Protein AF-A0A0K8RMW6-F1 (afdb_monomer)

Foldseek 3Di:
DPLDDPDPVSSVVVVVPDDVVVVVVCQQVQDVADALPDDSDDDDCPCPPRVDDPVVCLLVVVDDQDDDDFDDDDQQQLVSCCVDQPQDHPVDPSQDDPVSLLVLCCRNPVVDDPVRSVVLCPVQQDPPPDVDSCSSVSSSSCSRCCVPPVVVRVVSVVSSVD

Sequence (162 aa):
MGCFRENETEIIKCLQNKDPQEILLNEVFIVPYGTLLQVPFGPLVDGDFLTDMPDTLLQLGQFKKTQILVGVNKDEGTAFLVYGSSGFSKDNDSVITRREFLEGLKLFFQGVSELGRESILFHYTDLLDDPRAEKYREALDDVVGDYNFICPALEFTKKFAD

Organism: Ixodes ricinus (NCBI:txid34613)

Nearest PDB structures (foldseek):
  6ez2-assembly2_B  TM=9.858E-01  e=7.437E-17  Homo sapiens
  5dyy-assembly1_B  TM=9.878E-01  e=1.077E-16  Homo sapiens
  4tpk-assembly2_B  TM=9.870E-01  e=1.330E-16  Homo sapiens
  4axb-assembly1_A  TM=9.845E-01  e=1.826E-16  Homo sapiens
  6i2t-assembly1_D  TM=9.792E-01  e=2.256E-16  Homo sapiens

Radius of gyration: 20.36 Å; Cα contacts (8 Å, |Δi|>4): 132; chains: 1; bounding box: 45×38×59 Å

Secondary structure (DSSP, 8-state):
-----SSHHHHHHHHHTS-HHHHHHHHTTSSSS--TT--SS-----SSS--S-HHHHHHTT-S----------S-SSHHHHTTT-TT--TTS-----HHHHHHHHHHH-TTS-HHHHHHHHHHHS-TTT---TTHHHHHHHHHHHIIIIIHHHHHHHHHHH-

Solvent-accessible surface area (backbone atoms only — not comparable to full-atom values): 10064 Å² total; per-residue (Å²): 136,89,41,87,60,96,47,68,71,55,25,51,56,44,55,73,71,48,58,69,66,61,53,63,74,48,48,77,68,77,48,98,73,76,33,98,82,64,67,87,84,66,92,68,73,72,63,70,92,32,72,53,58,66,69,57,34,47,73,71,62,66,62,89,89,72,93,83,87,85,87,77,72,93,71,64,16,52,78,58,38,57,79,73,32,62,57,44,44,96,88,56,89,30,63,31,50,76,66,34,42,54,51,33,48,45,51,71,40,67,92,54,52,70,68,54,53,50,51,50,49,58,74,58,45,71,88,76,71,69,85,59,66,47,51,46,38,54,32,51,24,50,55,47,16,35,70,74,44,49,51,53,54,52,52,51,50,52,57,71,72,105

InterPro domains:
  IPR002018 Carboxylesterase, type B [PF00135] (2-160)
  IPR029058 Alpha/Beta hydrolase fold [G3DSA:3.40.50.1820] (1-162)
  IPR029058 Alpha/Beta hydrolase fold [SSF53474] (1-161)
  IPR050654 Acetylcholinesterase-related enzymes [PTHR43918] (1-161)

pLDDT: mean 93.18, std 7.79, range [59.72, 98.62]

Structure (mmCIF, N/CA/C/O backbone):
data_AF-A0A0K8RMW6-F1
#
_entry.id   AF-A0A0K8RMW6-F1
#
loop_
_atom_site.group_PDB
_atom_site.id
_atom_site.type_symbol
_atom_site.label_atom_id
_atom_site.label_alt_id
_atom_site.label_comp_id
_atom_site.label_asym_id
_atom_site.label_entity_id
_atom_site.label_seq_id
_atom_site.pdbx_PDB_ins_code
_atom_site.Cartn_x
_atom_site.Cartn_y
_atom_site.Cartn_z
_atom_site.occupancy
_atom_site.B_iso_or_equiv
_atom_site.auth_seq_id
_atom_site.auth_comp_id
_atom_site.auth_asym_id
_atom_site.auth_atom_id
_atom_site.pdbx_PDB_model_num
ATOM 1 N N . MET A 1 1 ? 9.579 13.021 22.191 1.00 87.50 1 MET A N 1
ATOM 2 C CA . MET A 1 1 ? 8.335 13.331 22.940 1.00 87.50 1 MET A CA 1
ATOM 3 C C . MET A 1 1 ? 8.437 13.254 24.472 1.00 87.50 1 MET A C 1
ATOM 5 O O . MET A 1 1 ? 7.733 13.999 25.139 1.00 87.50 1 MET A O 1
ATOM 9 N N . GLY A 1 2 ? 9.286 12.409 25.084 1.00 93.12 2 GLY A N 1
ATOM 10 C CA . GLY A 1 2 ? 9.515 12.449 26.549 1.00 93.12 2 GLY A CA 1
ATOM 11 C C . GLY A 1 2 ? 8.364 11.916 27.426 1.00 93.12 2 GLY A C 1
ATOM 12 O O . GLY A 1 2 ? 8.306 12.199 28.624 1.00 93.12 2 GLY A O 1
ATOM 13 N N . CYS A 1 3 ? 7.452 11.138 26.841 1.00 96.00 3 CYS A N 1
ATOM 14 C CA . CYS A 1 3 ? 6.266 10.603 27.518 1.00 96.00 3 CYS A CA 1
ATOM 15 C C . CYS A 1 3 ? 6.413 9.171 28.046 1.00 96.00 3 CYS A C 1
ATOM 17 O O . CYS A 1 3 ? 5.417 8.556 28.400 1.00 96.00 3 CYS A O 1
ATOM 19 N N . PHE A 1 4 ? 7.634 8.641 28.146 1.00 95.44 4 PHE A N 1
ATOM 20 C CA . PHE A 1 4 ? 7.855 7.333 28.764 1.00 95.44 4 PHE A CA 1
ATOM 21 C C . PHE A 1 4 ? 7.469 7.365 30.254 1.00 95.44 4 PHE A C 1
ATOM 23 O O . PHE A 1 4 ? 7.955 8.227 30.993 1.00 95.44 4 PHE A O 1
ATOM 30 N N . ARG A 1 5 ? 6.573 6.468 30.675 1.00 95.12 5 ARG A N 1
ATOM 31 C CA . ARG A 1 5 ? 6.067 6.290 32.049 1.00 95.12 5 ARG A CA 1
ATOM 32 C C . ARG A 1 5 ? 5.857 4.794 32.299 1.00 95.12 5 ARG A C 1
ATOM 34 O O . ARG A 1 5 ? 5.726 4.041 31.342 1.00 95.12 5 ARG A O 1
ATOM 41 N N . GLU A 1 6 ? 5.799 4.374 33.561 1.00 94.75 6 GLU A N 1
ATOM 42 C CA . GLU A 1 6 ? 5.515 2.970 33.911 1.00 94.75 6 GLU A CA 1
ATOM 43 C C . GLU A 1 6 ? 4.041 2.597 33.682 1.00 94.75 6 GLU A C 1
ATOM 45 O O . GLU A 1 6 ? 3.735 1.455 33.354 1.00 94.75 6 GLU A O 1
ATOM 50 N N . ASN A 1 7 ? 3.123 3.559 33.829 1.00 96.50 7 ASN A N 1
ATOM 51 C CA . ASN A 1 7 ? 1.687 3.366 33.638 1.00 96.50 7 ASN A CA 1
ATOM 52 C C . ASN A 1 7 ? 1.239 3.906 32.272 1.00 96.50 7 ASN A C 1
ATOM 54 O O . ASN A 1 7 ? 1.394 5.095 31.989 1.00 96.50 7 ASN A O 1
ATOM 58 N N . GLU A 1 8 ? 0.600 3.064 31.459 1.00 96.81 8 GLU A N 1
ATOM 59 C CA . GLU A 1 8 ? 0.079 3.430 30.134 1.00 96.81 8 GLU A CA 1
ATOM 60 C C . GLU A 1 8 ? -0.871 4.634 30.175 1.00 96.81 8 GLU A C 1
ATOM 62 O O . GLU A 1 8 ? -0.789 5.527 29.335 1.00 96.81 8 GLU A O 1
ATOM 67 N N . THR A 1 9 ? -1.712 4.738 31.206 1.00 97.44 9 THR A N 1
ATOM 68 C CA . THR A 1 9 ? -2.624 5.881 31.371 1.00 97.44 9 THR A CA 1
ATOM 69 C C . THR A 1 9 ? -1.853 7.193 31.543 1.00 97.44 9 THR A C 1
ATOM 71 O O . THR A 1 9 ? -2.302 8.250 31.099 1.00 97.44 9 THR A O 1
ATOM 74 N N . GLU A 1 10 ? -0.678 7.156 32.175 1.00 97.50 10 GLU A N 1
ATOM 75 C CA . GLU A 1 10 ? 0.190 8.328 32.315 1.00 97.50 10 GLU A CA 1
ATOM 76 C C . GLU A 1 10 ? 0.932 8.656 31.018 1.00 97.50 10 GLU A C 1
ATOM 78 O O . GLU A 1 10 ? 1.127 9.838 30.722 1.00 97.50 10 GLU A O 1
ATOM 83 N N . ILE A 1 11 ? 1.294 7.640 30.222 1.00 97.75 11 ILE A N 1
ATOM 84 C CA . ILE A 1 11 ? 1.826 7.834 28.864 1.00 97.75 11 ILE A CA 1
ATOM 85 C C . ILE A 1 11 ? 0.794 8.596 28.025 1.00 97.75 11 ILE A C 1
ATOM 87 O O . ILE A 1 11 ? 1.118 9.644 27.463 1.00 97.75 11 ILE A O 1
ATOM 91 N N . ILE A 1 12 ? -0.461 8.131 28.002 1.00 97.50 12 ILE A N 1
ATOM 92 C CA . ILE A 1 12 ? -1.547 8.767 27.242 1.00 97.50 12 ILE A CA 1
ATOM 93 C C . ILE A 1 12 ? -1.807 10.193 27.730 1.00 97.50 12 ILE A C 1
ATOM 95 O O . ILE A 1 12 ? -1.834 11.116 26.919 1.00 97.50 12 ILE A O 1
ATOM 99 N N . LYS A 1 13 ? -1.921 10.411 29.046 1.00 97.69 13 LYS A N 1
ATOM 100 C CA . LYS A 1 13 ? -2.081 11.764 29.609 1.00 97.69 13 LYS A CA 1
ATOM 101 C C . LYS A 1 13 ? -0.929 12.689 29.226 1.00 97.69 13 LYS A C 1
ATOM 103 O O . LYS A 1 13 ? -1.145 13.874 28.992 1.00 97.69 13 LYS A O 1
ATOM 108 N N . CYS A 1 14 ? 0.300 12.181 29.166 1.00 97.69 14 CYS A N 1
ATOM 109 C CA . CYS A 1 14 ? 1.436 12.968 28.702 1.00 97.69 14 CYS A CA 1
ATOM 110 C C . CYS A 1 14 ? 1.294 13.345 27.222 1.00 97.69 14 CYS A C 1
ATOM 112 O O . CYS A 1 14 ? 1.462 14.516 26.887 1.00 97.69 14 CYS A O 1
ATOM 114 N N . LEU A 1 15 ? 0.946 12.385 26.357 1.00 97.19 15 LEU A N 1
ATOM 115 C CA . LEU A 1 15 ? 0.750 12.615 24.921 1.00 97.19 15 LEU A CA 1
ATOM 116 C C . LEU A 1 15 ? -0.398 13.598 24.643 1.00 97.19 15 LEU A C 1
ATOM 118 O O . LEU A 1 15 ? -0.252 14.468 23.794 1.00 97.19 15 LEU A O 1
ATOM 122 N N . GLN A 1 16 ? -1.489 13.536 25.411 1.00 97.69 16 GLN A N 1
ATOM 123 C CA . GLN A 1 16 ? -2.621 14.470 25.314 1.00 97.69 16 GLN A CA 1
ATOM 124 C C . GLN A 1 16 ? -2.252 15.929 25.620 1.00 97.69 16 GLN A C 1
ATOM 126 O O . GLN A 1 16 ? -2.964 16.836 25.201 1.00 97.69 16 GLN A O 1
ATOM 131 N N . ASN A 1 17 ? -1.155 16.164 26.344 1.00 97.12 17 ASN A N 1
ATOM 132 C CA . ASN A 1 17 ? -0.653 17.506 26.647 1.00 97.12 17 ASN A CA 1
ATOM 133 C C . ASN A 1 17 ? 0.391 18.002 25.632 1.00 97.12 17 ASN A C 1
ATOM 135 O O . ASN A 1 17 ? 0.949 19.086 25.817 1.00 97.12 17 ASN A O 1
ATOM 139 N N . LYS A 1 18 ? 0.714 17.214 24.599 1.00 97.50 18 LYS A N 1
ATOM 140 C CA . LYS A 1 18 ? 1.659 17.622 23.558 1.00 97.50 18 LYS A CA 1
ATOM 141 C C . LYS A 1 18 ? 0.994 18.492 22.510 1.00 97.50 18 LYS A C 1
ATOM 143 O O . LYS A 1 18 ? -0.193 18.357 22.227 1.00 97.50 18 LYS A O 1
ATOM 148 N N . ASP A 1 19 ? 1.797 19.367 21.914 1.00 97.56 19 ASP A N 1
ATOM 149 C CA . ASP A 1 19 ? 1.377 20.065 20.709 1.00 97.56 19 ASP A CA 1
ATOM 150 C C . ASP A 1 19 ? 1.127 19.025 19.600 1.00 97.56 19 ASP A C 1
ATOM 152 O O . ASP A 1 19 ? 1.971 18.141 19.406 1.00 97.56 19 ASP A O 1
ATOM 156 N N . PRO A 1 20 ? 0.001 19.094 18.869 1.00 96.81 20 PRO A N 1
ATOM 157 C CA . PRO A 1 20 ? -0.283 18.152 17.791 1.00 96.81 20 PRO A CA 1
ATOM 158 C C . PRO A 1 20 ? 0.842 18.052 16.750 1.00 96.81 20 PRO A C 1
ATOM 160 O O . PRO A 1 20 ? 1.105 16.962 16.247 1.00 96.81 20 PRO A O 1
ATOM 163 N N . GLN A 1 21 ? 1.559 19.147 16.465 1.00 96.94 21 GLN A N 1
ATOM 164 C CA . GLN A 1 21 ? 2.709 19.125 15.556 1.00 96.94 21 GLN A CA 1
ATOM 165 C C . GLN A 1 21 ? 3.868 18.305 16.114 1.00 96.94 21 GLN A C 1
ATOM 167 O O . GLN A 1 21 ? 4.569 17.648 15.350 1.00 96.94 21 GLN A O 1
ATOM 172 N N . GLU A 1 22 ? 4.069 18.287 17.436 1.00 95.88 22 GLU A N 1
ATOM 173 C CA . GLU A 1 22 ? 5.091 17.430 18.043 1.00 95.88 22 GLU A CA 1
ATOM 174 C C . GLU A 1 22 ? 4.782 15.953 17.768 1.00 95.88 22 GLU A C 1
ATOM 176 O O . GLU A 1 22 ? 5.694 15.193 17.447 1.00 95.88 22 GLU A O 1
ATOM 181 N N . ILE A 1 23 ? 3.510 15.552 17.836 1.00 95.00 23 ILE A N 1
ATOM 182 C CA . ILE A 1 23 ? 3.091 14.173 17.554 1.00 95.00 23 ILE A CA 1
ATOM 183 C C . ILE A 1 23 ? 3.332 13.835 16.079 1.00 95.00 23 ILE A C 1
ATOM 185 O O . ILE A 1 23 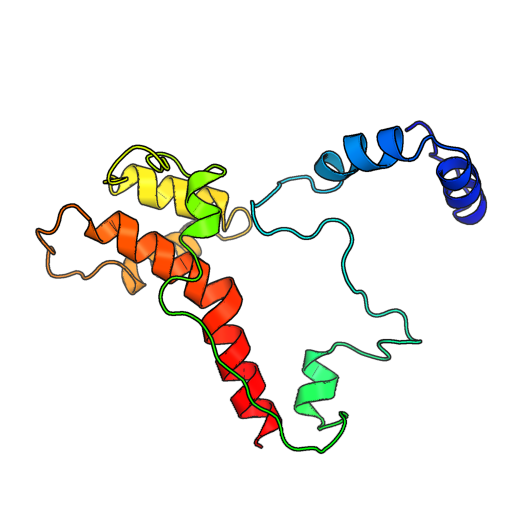? 4.024 12.858 15.791 1.00 95.00 23 ILE A O 1
ATOM 189 N N . LEU A 1 24 ? 2.848 14.676 15.158 1.00 93.94 24 LEU A N 1
ATOM 190 C CA . LEU A 1 24 ? 2.990 14.463 13.710 1.00 93.94 24 LEU A CA 1
ATOM 191 C C . LEU A 1 24 ? 4.458 14.363 13.276 1.00 93.94 24 LEU A C 1
ATOM 193 O O . LEU A 1 24 ? 4.831 13.473 12.517 1.00 93.94 24 LEU A O 1
ATOM 197 N N . LEU A 1 25 ? 5.324 15.232 13.803 1.00 93.56 25 LEU A N 1
ATOM 198 C CA . LEU A 1 25 ? 6.755 15.207 13.487 1.00 93.56 25 LEU A CA 1
ATOM 199 C C . LEU A 1 25 ? 7.464 13.948 14.003 1.00 93.56 25 LEU A C 1
ATOM 201 O O . LEU A 1 25 ? 8.528 13.607 13.492 1.00 93.56 25 LEU A O 1
ATOM 205 N N . ASN A 1 26 ? 6.914 13.274 15.019 1.00 92.44 26 ASN A N 1
ATOM 206 C CA . ASN A 1 26 ? 7.502 12.058 15.582 1.00 92.44 26 ASN A CA 1
ATOM 207 C C . ASN A 1 26 ? 6.908 10.761 15.000 1.00 92.44 26 ASN A C 1
ATOM 209 O O . ASN A 1 26 ? 7.494 9.700 15.210 1.00 92.44 26 ASN A O 1
ATOM 213 N N . GLU A 1 27 ? 5.794 10.827 14.265 1.00 90.44 27 GLU A N 1
ATOM 214 C CA . GLU A 1 27 ? 5.096 9.660 13.706 1.00 90.44 27 GLU A CA 1
ATOM 215 C C . GLU A 1 27 ? 5.991 8.823 12.780 1.00 90.44 27 GLU A C 1
ATOM 217 O O . GLU A 1 27 ? 6.037 7.601 12.899 1.00 90.44 27 GLU A O 1
ATOM 222 N N . VAL A 1 28 ? 6.784 9.469 11.923 1.00 84.88 28 VAL A N 1
ATOM 223 C CA . VAL A 1 28 ? 7.672 8.790 10.960 1.00 84.88 28 VAL A CA 1
ATOM 224 C C . VAL A 1 28 ? 8.753 7.917 11.620 1.00 84.88 28 VAL A C 1
ATOM 226 O O . VAL A 1 28 ? 9.304 7.027 10.980 1.00 84.88 28 VAL A O 1
ATOM 229 N N . PHE A 1 29 ? 9.058 8.141 12.902 1.00 86.75 29 PHE A N 1
ATOM 230 C CA . PHE A 1 29 ? 10.131 7.437 13.613 1.00 86.75 29 PHE A CA 1
ATOM 231 C C . PHE A 1 29 ? 9.655 6.234 14.433 1.00 86.75 29 PHE A C 1
ATOM 233 O O . PHE A 1 29 ? 10.486 5.547 15.028 1.00 86.75 29 PHE A O 1
ATOM 240 N N . ILE A 1 30 ? 8.346 5.974 14.513 1.00 85.25 30 ILE A N 1
ATOM 241 C CA . ILE A 1 30 ? 7.828 4.873 15.345 1.00 85.25 30 ILE A CA 1
ATOM 242 C C . ILE A 1 30 ? 8.059 3.500 14.707 1.00 85.25 30 ILE A C 1
ATOM 244 O O . ILE A 1 30 ? 8.050 2.481 15.396 1.00 85.25 30 ILE A O 1
ATOM 248 N N . VAL A 1 31 ? 8.281 3.475 13.395 1.00 78.31 31 VAL A N 1
ATOM 249 C CA . VAL A 1 31 ? 8.557 2.268 12.627 1.00 78.31 31 VAL A CA 1
ATOM 250 C C . VAL A 1 31 ? 10.052 2.215 12.308 1.00 78.31 31 VAL A C 1
ATOM 252 O O . VAL A 1 31 ? 10.592 3.166 11.745 1.00 78.31 31 VAL A O 1
ATOM 255 N N . PRO A 1 32 ? 10.759 1.131 12.684 1.00 65.38 32 PRO A N 1
ATOM 256 C CA . PRO A 1 32 ? 12.221 1.074 12.596 1.00 65.38 32 PRO A CA 1
ATOM 257 C C . PRO A 1 32 ? 12.728 1.116 11.153 1.00 65.38 32 PRO A C 1
ATOM 259 O O . PRO A 1 32 ? 13.866 1.511 10.908 1.00 65.38 32 PRO A O 1
ATOM 262 N N . TYR A 1 33 ? 11.878 0.720 10.206 1.00 64.69 33 TYR A N 1
ATOM 263 C CA . TYR A 1 33 ? 12.195 0.683 8.795 1.00 64.69 33 TYR A CA 1
ATOM 264 C C . TYR A 1 33 ? 10.956 1.100 7.996 1.00 64.69 33 TYR A C 1
ATOM 266 O O . TYR A 1 33 ? 10.033 0.310 7.823 1.00 64.69 33 TYR A O 1
ATOM 274 N N . GLY A 1 34 ? 10.896 2.372 7.595 1.00 61.66 34 GLY A N 1
ATOM 275 C CA . GLY A 1 34 ? 9.758 2.915 6.858 1.00 61.66 34 GLY A CA 1
ATOM 276 C C . GLY A 1 34 ? 9.747 2.405 5.420 1.00 61.66 34 GLY A C 1
ATOM 277 O O . GLY A 1 34 ? 10.683 2.667 4.658 1.00 61.66 34 GLY A O 1
ATOM 278 N N . THR A 1 35 ? 8.694 1.691 5.030 1.00 65.81 35 THR A N 1
ATOM 279 C CA . THR A 1 35 ? 8.334 1.563 3.611 1.00 65.81 35 THR A CA 1
ATOM 280 C C . THR A 1 35 ? 7.414 2.726 3.235 1.00 65.81 35 THR A C 1
ATOM 282 O O . THR A 1 35 ? 6.717 3.276 4.087 1.00 65.81 35 THR A O 1
ATOM 285 N N . LEU A 1 36 ? 7.391 3.121 1.958 1.00 74.69 36 LEU A N 1
ATOM 286 C CA . LEU A 1 36 ? 6.582 4.261 1.486 1.00 74.69 36 LEU A CA 1
ATOM 287 C C . LEU A 1 36 ? 5.062 4.060 1.652 1.00 74.69 36 LEU A C 1
ATOM 289 O O . LEU A 1 36 ? 4.307 5.021 1.559 1.00 74.69 36 LEU A O 1
ATOM 293 N N . LEU A 1 37 ? 4.628 2.820 1.887 1.00 85.44 37 LEU A N 1
ATOM 294 C CA . LEU A 1 37 ? 3.228 2.410 2.021 1.00 85.44 37 LEU A CA 1
ATOM 295 C C . LEU A 1 37 ? 2.876 1.941 3.439 1.00 85.44 37 LEU A C 1
ATOM 297 O O . LEU A 1 37 ? 1.795 1.403 3.672 1.00 85.44 37 LEU A O 1
ATOM 301 N N . GLN A 1 38 ? 3.785 2.115 4.397 1.00 83.69 38 GLN A N 1
ATOM 302 C CA . GLN A 1 38 ? 3.519 1.737 5.773 1.00 83.69 38 GLN A CA 1
ATOM 303 C C . GLN A 1 38 ? 2.536 2.708 6.428 1.00 83.69 38 GLN A C 1
ATOM 305 O O . GLN A 1 38 ? 2.647 3.921 6.272 1.00 83.69 38 GLN A O 1
ATOM 310 N N . VAL A 1 39 ? 1.610 2.162 7.217 1.00 88.25 39 VAL A N 1
ATOM 311 C CA . VAL A 1 39 ? 0.652 2.928 8.018 1.00 88.25 39 VAL A CA 1
ATOM 312 C C . VAL A 1 39 ? 1.102 2.869 9.485 1.00 88.25 39 VAL A C 1
ATOM 314 O O . VAL A 1 39 ? 0.944 1.817 10.106 1.00 88.25 39 VAL A O 1
ATOM 317 N N . PRO A 1 40 ? 1.702 3.941 10.045 1.00 87.56 40 PRO A N 1
ATOM 318 C CA . PRO A 1 40 ? 2.277 3.918 11.394 1.00 87.56 40 PRO A CA 1
ATOM 319 C C . PRO A 1 40 ? 1.217 3.697 12.483 1.00 87.56 40 PRO A C 1
ATOM 321 O O . PRO A 1 40 ? 1.417 2.898 13.397 1.00 87.56 40 PRO A O 1
ATOM 324 N N . PHE A 1 41 ? 0.066 4.361 12.349 1.00 91.69 41 PHE A N 1
ATOM 325 C CA . PHE A 1 41 ? -1.103 4.183 13.208 1.00 91.69 41 PHE A CA 1
ATOM 326 C C . PHE A 1 41 ? -2.305 3.759 12.357 1.00 91.69 41 PHE A C 1
ATOM 328 O O . PHE A 1 41 ? -2.968 4.590 11.738 1.00 91.69 41 PHE A O 1
ATOM 335 N N . GLY A 1 42 ? -2.560 2.452 12.293 1.00 92.12 42 GLY A N 1
ATOM 336 C CA . GLY A 1 42 ? -3.651 1.861 11.514 1.00 92.12 42 GLY A CA 1
ATOM 337 C C . GLY A 1 42 ? -4.692 1.135 12.372 1.00 92.12 42 GLY A C 1
ATOM 338 O O . GLY A 1 42 ? -4.609 1.152 13.602 1.00 92.12 42 GLY A O 1
ATOM 339 N N . PRO A 1 43 ? -5.674 0.477 11.731 1.00 96.00 43 PRO A N 1
ATOM 340 C CA . PRO A 1 43 ? -6.604 -0.415 12.415 1.00 96.00 43 PRO A CA 1
ATOM 341 C C . PRO A 1 43 ? -5.874 -1.535 13.171 1.00 96.00 43 PRO A C 1
ATOM 343 O O . PRO A 1 43 ? -4.875 -2.068 12.689 1.00 96.00 43 PRO A O 1
ATOM 346 N N . LEU A 1 44 ? -6.410 -1.925 14.328 1.00 95.94 44 LEU A N 1
ATOM 347 C CA . LEU A 1 44 ? -5.958 -3.082 15.102 1.00 95.94 44 LEU A CA 1
ATOM 348 C C . LEU A 1 44 ? -7.155 -3.912 15.577 1.00 95.94 44 LEU A C 1
ATOM 350 O O . LEU A 1 44 ? -8.279 -3.417 15.613 1.00 95.94 44 LEU A O 1
ATOM 354 N N . VAL A 1 45 ? -6.906 -5.166 15.957 1.00 98.06 45 VAL A N 1
ATOM 355 C CA . VAL A 1 45 ? -7.904 -6.007 16.633 1.00 98.06 45 VAL A CA 1
ATOM 356 C C . VAL A 1 45 ? -8.023 -5.526 18.077 1.00 98.06 45 VAL A C 1
ATOM 358 O O . VAL A 1 45 ? -7.167 -5.822 18.910 1.00 98.06 45 VAL A O 1
ATOM 361 N N . ASP A 1 46 ? -9.051 -4.729 18.345 1.00 97.69 46 ASP A N 1
ATOM 362 C CA . ASP A 1 46 ? -9.310 -4.078 19.632 1.00 97.69 46 ASP A CA 1
ATOM 363 C C . ASP A 1 46 ? -10.303 -4.854 20.514 1.00 97.69 46 ASP A C 1
ATOM 365 O O . ASP A 1 46 ? -10.423 -4.567 21.704 1.00 97.69 46 ASP A O 1
ATOM 369 N N . GLY A 1 47 ? -10.996 -5.852 19.954 1.00 97.69 47 GLY A N 1
ATOM 370 C CA . GLY A 1 47 ? -12.030 -6.614 20.653 1.00 97.69 47 GLY A CA 1
ATOM 371 C C . GLY A 1 47 ? -13.365 -5.873 20.798 1.00 97.69 47 GLY A C 1
ATOM 372 O O . GLY A 1 47 ? -14.269 -6.409 21.439 1.00 97.69 47 GLY A O 1
ATOM 373 N N . ASP A 1 48 ? -13.495 -4.680 20.210 1.00 97.81 48 ASP A N 1
ATOM 374 C CA . ASP A 1 48 ? -14.712 -3.859 20.209 1.00 97.81 48 ASP A CA 1
ATOM 375 C C . ASP A 1 48 ? -15.203 -3.661 18.770 1.00 97.81 48 ASP A C 1
ATOM 377 O O . ASP A 1 48 ? -16.158 -4.314 18.342 1.00 97.81 48 ASP A O 1
ATOM 381 N N . PHE A 1 49 ? -14.501 -2.842 17.979 1.00 97.94 49 PHE A N 1
ATOM 382 C CA . PHE A 1 49 ? -14.826 -2.655 16.567 1.00 97.94 49 PHE A CA 1
ATOM 383 C C . PHE A 1 49 ? -14.432 -3.878 15.723 1.00 97.94 49 PHE A C 1
ATOM 385 O O . PHE A 1 49 ? -15.231 -4.359 14.914 1.00 97.94 49 PHE A O 1
ATOM 392 N N . LEU A 1 50 ? -13.214 -4.398 15.914 1.00 98.25 50 LEU A N 1
ATOM 393 C CA . LEU A 1 50 ? -12.730 -5.646 15.319 1.00 98.25 50 LEU A CA 1
ATOM 394 C C . LEU A 1 50 ? -12.596 -6.707 16.412 1.00 98.25 50 LEU A C 1
ATOM 396 O O . LEU A 1 50 ? -11.647 -6.709 17.194 1.00 98.25 50 LEU A O 1
ATOM 400 N N . THR A 1 51 ? -13.542 -7.645 16.436 1.00 98.00 51 THR A N 1
ATOM 401 C CA . THR A 1 51 ? -13.610 -8.702 17.458 1.00 98.00 51 THR A CA 1
ATOM 402 C C . THR A 1 51 ? -12.611 -9.841 17.244 1.00 98.00 51 THR A C 1
ATOM 404 O O . THR A 1 51 ? -12.351 -10.601 18.171 1.00 98.00 51 THR A O 1
ATOM 407 N N . ASP A 1 52 ? -12.088 -9.990 16.028 1.00 98.25 52 ASP A N 1
ATOM 408 C CA . ASP A 1 52 ? -11.089 -10.992 15.642 1.00 98.25 52 ASP A CA 1
ATOM 409 C C . ASP A 1 52 ? -10.314 -10.481 14.410 1.00 98.25 52 ASP A C 1
ATOM 411 O O . ASP A 1 52 ? -10.612 -9.412 13.864 1.00 98.25 52 ASP A O 1
ATOM 415 N N . MET A 1 53 ? -9.329 -11.248 13.951 1.00 98.19 53 MET A N 1
ATOM 416 C CA . MET A 1 53 ? -8.590 -10.987 12.723 1.00 98.19 53 MET A CA 1
ATOM 417 C C . MET A 1 53 ? -9.548 -10.873 11.521 1.00 98.19 53 MET A C 1
ATOM 419 O O . MET A 1 53 ? -10.345 -11.791 11.291 1.00 98.19 53 MET A O 1
ATOM 423 N N . PRO A 1 54 ? -9.448 -9.807 10.699 1.00 97.44 54 PRO A N 1
ATOM 424 C CA . PRO A 1 54 ? -10.331 -9.606 9.548 1.00 97.44 54 PRO A CA 1
ATOM 425 C C . PRO A 1 54 ? -10.363 -10.788 8.572 1.00 97.44 54 PRO A C 1
ATOM 427 O O . PRO A 1 54 ? -11.429 -11.142 8.074 1.00 97.44 54 PRO A O 1
ATOM 430 N N . ASP A 1 55 ? -9.221 -11.445 8.348 1.00 96.38 55 ASP A N 1
ATOM 431 C CA . ASP A 1 55 ? -9.137 -12.630 7.488 1.00 96.38 55 ASP A CA 1
ATOM 432 C C . ASP A 1 55 ? -9.947 -13.812 8.033 1.00 96.38 55 ASP A C 1
ATOM 434 O O . ASP A 1 55 ? -10.594 -14.519 7.259 1.00 96.38 55 ASP A O 1
ATOM 438 N N . THR A 1 56 ? -9.954 -14.010 9.355 1.00 97.25 56 THR A N 1
ATOM 439 C CA . THR A 1 56 ? -10.755 -15.048 10.019 1.00 97.25 56 THR A CA 1
ATOM 440 C C . THR A 1 56 ? -12.241 -14.738 9.885 1.00 97.25 56 THR A C 1
ATOM 442 O O . THR A 1 56 ? -13.019 -15.604 9.485 1.00 97.25 56 THR A O 1
ATOM 445 N N . LEU A 1 57 ? -12.640 -13.491 10.157 1.00 97.75 57 LEU A N 1
ATOM 446 C CA . LEU A 1 57 ? -14.033 -13.054 10.028 1.00 97.75 57 LEU A CA 1
ATOM 447 C C . LEU A 1 57 ? -14.540 -13.221 8.590 1.00 97.75 57 LEU A C 1
ATOM 449 O O . LEU A 1 57 ? -15.657 -13.698 8.380 1.00 97.75 57 LEU A O 1
ATOM 453 N N . LEU A 1 58 ? -13.708 -12.895 7.597 1.00 97.00 58 LEU A N 1
ATOM 454 C CA . LEU A 1 58 ? -14.019 -13.086 6.183 1.00 97.00 58 LEU A CA 1
ATOM 455 C C . LEU A 1 58 ? -14.168 -14.577 5.836 1.00 97.00 58 LEU A C 1
ATOM 457 O O . LEU A 1 58 ? -15.180 -14.963 5.261 1.00 97.00 58 LEU A O 1
ATOM 461 N N . GLN A 1 59 ? -13.229 -15.435 6.248 1.00 95.81 59 GLN A N 1
ATOM 462 C CA . GLN A 1 59 ? -13.288 -16.884 5.988 1.00 95.81 59 GLN A CA 1
ATOM 463 C C . GLN A 1 59 ? -14.488 -17.575 6.649 1.00 95.81 59 GLN A C 1
ATOM 465 O O . GLN A 1 59 ? -15.065 -18.497 6.079 1.00 95.81 59 GLN A O 1
ATOM 470 N N . LEU A 1 60 ? -14.882 -17.133 7.845 1.00 96.56 60 LEU A N 1
ATOM 47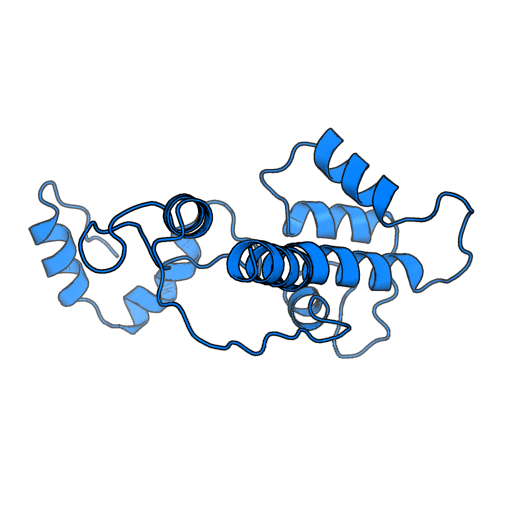1 C CA . LEU A 1 60 ? -16.039 -17.672 8.566 1.00 96.56 60 LEU A CA 1
ATOM 472 C C . LEU A 1 60 ? -17.373 -17.075 8.096 1.00 96.56 60 LEU A C 1
ATOM 474 O O . LEU A 1 60 ? -18.425 -17.405 8.647 1.00 96.56 60 LEU A O 1
ATOM 478 N N . GLY A 1 61 ? -17.356 -16.171 7.114 1.00 96.31 61 GLY A N 1
ATOM 479 C CA . GLY A 1 61 ? -18.566 -15.523 6.626 1.00 96.31 61 GLY A CA 1
ATOM 480 C C . GLY A 1 61 ? -19.165 -14.502 7.602 1.00 96.31 61 GLY A C 1
ATOM 481 O O . GLY A 1 61 ? -20.323 -14.117 7.421 1.00 96.31 61 GLY A O 1
ATOM 482 N N . GLN A 1 62 ? -18.420 -14.067 8.619 1.00 97.38 62 GLN A N 1
ATOM 483 C CA . GLN A 1 62 ? -18.859 -13.174 9.695 1.00 97.38 62 GLN A CA 1
ATOM 484 C C . GLN A 1 62 ? -18.745 -11.701 9.291 1.00 97.38 62 GLN A C 1
ATOM 486 O O . GLN A 1 62 ? -17.993 -10.911 9.851 1.00 97.38 62 GLN A O 1
ATOM 491 N N . PHE A 1 63 ? -19.527 -11.328 8.287 1.00 97.12 63 PHE A N 1
ATOM 492 C CA . PHE A 1 63 ? -19.601 -9.970 7.764 1.00 97.12 63 PHE A CA 1
ATOM 493 C C . PHE A 1 63 ? -21.010 -9.680 7.250 1.00 97.12 63 PHE A C 1
ATOM 495 O O . PHE A 1 63 ? -21.827 -10.584 7.039 1.00 97.12 63 PHE A O 1
ATOM 502 N N . LYS A 1 64 ? -21.317 -8.401 7.023 1.00 97.94 64 LYS A N 1
ATOM 503 C CA . LYS A 1 64 ? -22.609 -7.993 6.464 1.00 97.94 64 LYS A CA 1
ATOM 504 C C . LYS A 1 64 ? -22.802 -8.593 5.069 1.00 97.94 64 LYS A C 1
ATOM 506 O O . LYS A 1 64 ? -22.075 -8.260 4.139 1.00 97.94 64 LYS A O 1
ATOM 511 N N . LYS A 1 65 ? -23.858 -9.389 4.901 1.00 97.38 65 LYS A N 1
ATOM 512 C CA . LYS A 1 65 ? -24.270 -9.918 3.595 1.00 97.38 65 LYS A CA 1
ATOM 513 C C . LYS A 1 65 ? -25.038 -8.848 2.821 1.00 97.38 65 LYS A C 1
ATOM 515 O O . LYS A 1 65 ? -26.112 -8.418 3.241 1.00 97.38 65 LYS A O 1
ATOM 520 N N . THR A 1 66 ? -24.449 -8.364 1.735 1.00 98.00 66 THR A N 1
ATOM 521 C CA . THR A 1 66 ? -25.002 -7.307 0.877 1.00 98.00 66 THR A CA 1
ATOM 522 C C . THR A 1 66 ? -24.314 -7.332 -0.485 1.00 98.00 66 THR A C 1
ATOM 524 O O . THR A 1 66 ? -23.293 -7.993 -0.642 1.00 98.00 66 THR A O 1
ATOM 527 N N . GLN A 1 67 ? -24.851 -6.613 -1.471 1.00 98.25 67 GLN A N 1
ATOM 528 C CA . GLN A 1 67 ? -24.165 -6.417 -2.748 1.00 98.25 67 GLN A CA 1
ATOM 529 C C . GLN A 1 67 ? -22.970 -5.473 -2.564 1.00 98.25 67 GLN A C 1
ATOM 531 O O . GLN A 1 67 ? -23.074 -4.486 -1.832 1.00 98.25 67 GLN A O 1
ATOM 536 N N . ILE A 1 68 ? -21.867 -5.767 -3.252 1.00 98.25 68 ILE A N 1
ATOM 537 C CA . ILE A 1 68 ? -20.662 -4.933 -3.302 1.00 98.25 68 ILE A CA 1
ATOM 538 C C . ILE A 1 68 ? -20.252 -4.692 -4.757 1.00 98.25 68 ILE A C 1
ATOM 540 O O . ILE A 1 68 ? -20.565 -5.493 -5.638 1.00 98.25 68 ILE A O 1
ATOM 544 N N . LEU A 1 69 ? -19.547 -3.589 -4.999 1.00 98.38 69 LEU A N 1
ATOM 545 C CA . LEU A 1 69 ? -18.891 -3.282 -6.267 1.00 98.38 69 LEU A CA 1
ATOM 546 C C . LEU A 1 69 ? -17.439 -2.932 -5.944 1.00 98.38 69 LEU A C 1
ATOM 548 O O . LEU A 1 69 ? -17.190 -1.979 -5.210 1.00 98.38 69 LEU A O 1
ATOM 552 N N . VAL A 1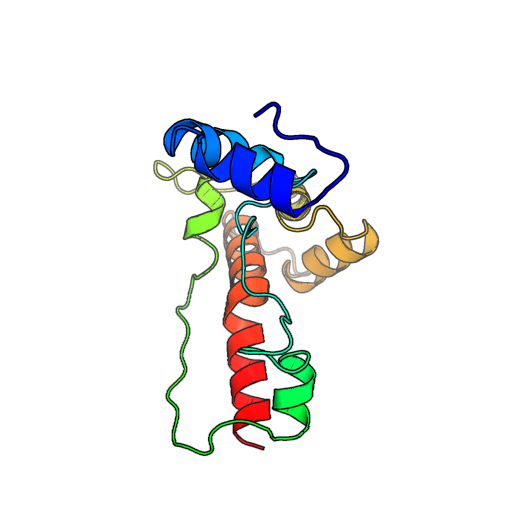 70 ? -16.505 -3.727 -6.463 1.00 98.44 70 VAL A N 1
ATOM 553 C CA . VAL A 1 70 ? -15.061 -3.591 -6.227 1.00 98.44 70 VAL A CA 1
ATOM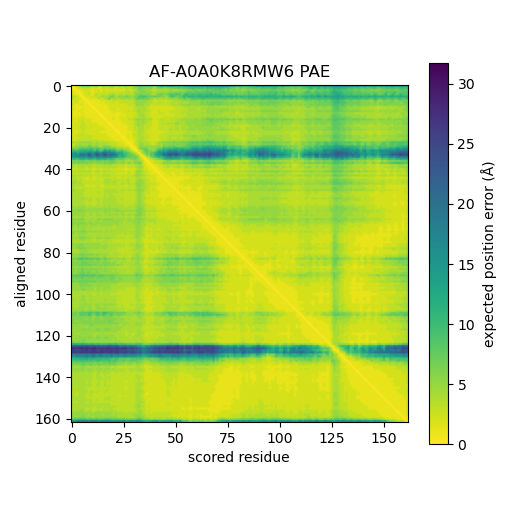 554 C C . VAL A 1 70 ? -14.363 -3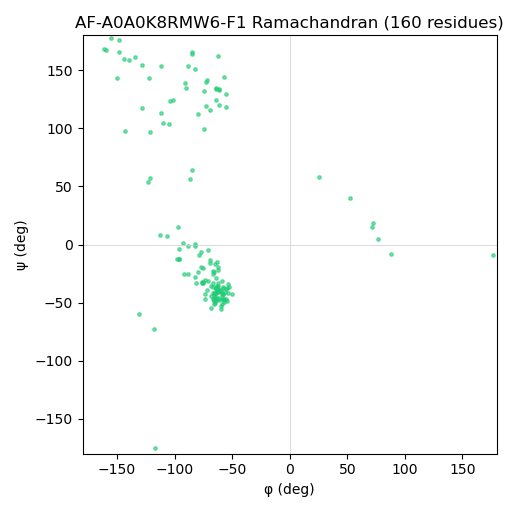.421 -7.573 1.00 98.44 70 VAL A C 1
ATOM 556 O O . VAL A 1 70 ? -14.770 -4.022 -8.567 1.00 98.44 70 VAL A O 1
ATOM 559 N N . GLY A 1 71 ? -13.326 -2.592 -7.606 1.00 98.31 71 GLY A N 1
ATOM 560 C CA . GLY A 1 71 ? -12.499 -2.353 -8.781 1.00 98.31 71 GLY A CA 1
ATOM 561 C C . GLY A 1 71 ? -11.148 -1.776 -8.380 1.00 98.31 71 GLY A C 1
ATOM 562 O O . GLY A 1 71 ? -10.964 -1.370 -7.233 1.00 98.31 71 GLY A O 1
ATOM 563 N N . VAL A 1 72 ? -10.226 -1.762 -9.334 1.00 98.62 72 VAL A N 1
ATOM 564 C CA . VAL A 1 72 ? -8.857 -1.255 -9.193 1.00 98.62 72 VAL A CA 1
ATOM 565 C C . VAL A 1 72 ? -8.470 -0.496 -10.454 1.00 98.62 72 VAL A C 1
ATOM 567 O O . VAL A 1 72 ? -9.071 -0.701 -11.516 1.00 98.62 72 VAL A O 1
ATOM 570 N N . ASN A 1 73 ? -7.482 0.380 -10.338 1.00 98.56 73 ASN A N 1
ATOM 571 C CA . ASN A 1 73 ? -6.884 1.054 -11.478 1.00 98.56 73 ASN A CA 1
ATOM 572 C C . ASN A 1 73 ? -5.796 0.183 -12.111 1.00 98.56 73 ASN A C 1
ATOM 574 O O . ASN A 1 73 ? -5.342 -0.803 -11.537 1.00 98.56 73 ASN A O 1
ATOM 578 N N . LYS A 1 74 ? -5.393 0.553 -13.328 1.00 98.31 74 LYS A N 1
ATOM 579 C CA . LYS A 1 74 ? -4.368 -0.175 -14.078 1.00 98.31 74 LYS A CA 1
ATOM 580 C C . LYS A 1 74 ? -2.977 -0.039 -13.448 1.00 98.31 74 LYS A C 1
ATOM 582 O O . LYS A 1 74 ? -2.282 -1.033 -13.345 1.00 98.31 74 LYS A O 1
ATOM 587 N N . ASP A 1 75 ? -2.603 1.172 -13.039 1.00 98.06 75 ASP A N 1
ATOM 588 C CA . ASP A 1 75 ? -1.223 1.531 -12.681 1.00 98.06 75 ASP A CA 1
ATOM 589 C C . ASP A 1 75 ? -1.153 2.041 -11.213 1.00 98.06 75 ASP A C 1
ATOM 591 O O . ASP A 1 75 ? -0.786 3.189 -10.941 1.00 98.06 75 ASP A O 1
ATOM 595 N N . GLU A 1 76 ? -1.606 1.215 -10.253 1.00 98.19 76 GLU A N 1
ATOM 596 C CA . GLU A 1 76 ? -1.756 1.578 -8.821 1.00 98.19 76 GLU A CA 1
ATOM 597 C C . GLU A 1 76 ? -0.418 1.851 -8.106 1.00 98.19 76 GLU A C 1
ATOM 599 O O . GLU A 1 76 ? -0.380 2.568 -7.102 1.00 98.19 76 GLU A O 1
ATOM 604 N N . GLY A 1 77 ? 0.692 1.285 -8.589 1.00 96.00 77 GLY A N 1
ATOM 605 C CA . GLY A 1 77 ? 2.003 1.402 -7.952 1.00 96.00 77 GLY A CA 1
ATOM 606 C C . GLY A 1 77 ? 2.726 2.712 -8.271 1.00 96.00 77 GLY A C 1
ATOM 607 O O . GLY A 1 77 ? 3.432 3.249 -7.410 1.00 96.00 77 GLY A O 1
ATOM 608 N N . THR A 1 78 ? 2.529 3.258 -9.477 1.00 95.88 78 THR A N 1
ATOM 609 C CA . THR A 1 78 ? 3.275 4.409 -10.024 1.00 95.88 78 THR A CA 1
ATOM 610 C C . THR A 1 78 ? 3.350 5.599 -9.079 1.00 95.88 78 THR A C 1
ATOM 612 O O . THR A 1 78 ? 4.417 6.202 -8.923 1.00 95.88 78 THR A O 1
ATOM 615 N N . ALA A 1 79 ? 2.235 5.916 -8.416 1.00 94.44 79 ALA A N 1
ATOM 616 C CA . ALA A 1 79 ? 2.115 7.061 -7.526 1.00 94.44 79 ALA A CA 1
ATOM 617 C C . ALA A 1 79 ? 3.126 7.010 -6.374 1.00 94.44 79 ALA A C 1
ATOM 619 O O . ALA A 1 79 ? 3.596 8.054 -5.931 1.00 94.44 79 ALA A O 1
ATOM 620 N N . PHE A 1 80 ? 3.503 5.816 -5.915 1.00 94.38 80 PHE A N 1
ATOM 621 C CA . PHE A 1 80 ? 4.399 5.630 -4.775 1.00 94.38 80 PHE A CA 1
ATOM 622 C C . PHE A 1 80 ? 5.874 5.606 -5.180 1.00 94.38 80 PHE A C 1
ATOM 624 O O . PHE A 1 80 ? 6.739 5.957 -4.379 1.00 94.38 80 PHE A O 1
ATOM 631 N N . LEU A 1 81 ? 6.189 5.243 -6.426 1.00 95.38 81 LEU A N 1
ATOM 632 C CA . LEU A 1 81 ? 7.575 5.068 -6.873 1.00 95.38 81 LEU A CA 1
ATOM 633 C C . LEU A 1 81 ? 8.372 6.381 -6.813 1.00 95.38 81 LEU A C 1
ATOM 635 O O . LEU A 1 81 ? 9.525 6.387 -6.378 1.00 95.38 81 LEU A O 1
ATOM 639 N N . VAL A 1 82 ? 7.742 7.512 -7.144 1.00 95.44 82 VAL A N 1
ATOM 640 C CA . VAL A 1 82 ? 8.383 8.843 -7.161 1.00 95.44 82 VAL A CA 1
ATOM 641 C C . VAL A 1 82 ? 8.749 9.398 -5.776 1.00 95.44 82 VAL A C 1
ATOM 643 O O . VAL A 1 82 ? 9.509 10.361 -5.697 1.00 95.44 82 VAL A O 1
ATOM 646 N N . TYR A 1 83 ? 8.251 8.809 -4.682 1.00 91.44 83 TYR A N 1
ATOM 647 C CA . TYR A 1 83 ? 8.494 9.291 -3.312 1.00 91.44 83 TYR A CA 1
ATOM 648 C C . TYR A 1 83 ? 9.757 8.714 -2.655 1.00 91.44 83 TYR A C 1
ATOM 650 O O . TYR A 1 83 ? 10.085 9.084 -1.529 1.00 91.44 83 TYR A O 1
ATOM 658 N N . GLY A 1 84 ? 10.494 7.837 -3.342 1.00 88.25 84 GLY A N 1
ATOM 659 C CA . GLY A 1 84 ? 11.755 7.318 -2.802 1.00 88.25 84 GLY A CA 1
ATOM 660 C C . GLY A 1 84 ? 12.469 6.253 -3.629 1.00 88.25 84 GLY A C 1
ATOM 661 O O . GLY A 1 84 ? 13.611 5.921 -3.311 1.00 88.25 84 GLY A O 1
ATOM 662 N N . SER A 1 85 ? 11.854 5.720 -4.689 1.00 93.25 85 SER A N 1
ATOM 663 C CA . SER A 1 85 ? 12.516 4.713 -5.525 1.00 93.25 85 SER A CA 1
ATOM 664 C C . SER A 1 85 ? 13.581 5.353 -6.408 1.00 93.25 85 SER A C 1
ATOM 666 O O . SER A 1 85 ? 13.352 6.360 -7.077 1.00 93.25 85 SER A O 1
ATOM 668 N N . SER A 1 86 ? 14.769 4.750 -6.432 1.00 94.12 86 SER A N 1
ATOM 669 C CA . SER A 1 86 ? 15.883 5.250 -7.242 1.00 94.12 86 SER A CA 1
ATOM 670 C C . SER A 1 86 ? 15.555 5.191 -8.735 1.00 94.12 86 SER A C 1
ATOM 672 O O . SER A 1 86 ? 15.081 4.172 -9.226 1.00 94.12 86 SER A O 1
ATOM 674 N N . GLY A 1 87 ? 15.844 6.275 -9.458 1.00 95.00 87 GLY A N 1
ATOM 675 C CA . GLY A 1 87 ? 15.597 6.382 -10.901 1.00 95.00 87 GLY A CA 1
ATOM 676 C C . GLY A 1 87 ? 14.205 6.898 -11.278 1.00 95.00 87 GLY A C 1
ATOM 677 O O . GLY A 1 87 ? 13.997 7.234 -12.440 1.00 95.00 87 GLY A O 1
ATOM 678 N N . PHE A 1 88 ? 13.287 7.040 -10.315 1.00 96.88 88 PHE A N 1
ATOM 679 C CA . PHE A 1 88 ? 11.966 7.618 -10.552 1.00 96.88 88 PHE A CA 1
ATOM 680 C C . PHE A 1 88 ? 11.962 9.129 -10.341 1.00 96.88 88 PHE A C 1
ATOM 682 O O . PHE A 1 88 ? 12.486 9.645 -9.354 1.00 96.88 88 PHE A O 1
ATOM 689 N N . SER A 1 89 ? 11.342 9.844 -11.272 1.00 96.81 89 SER A N 1
ATOM 690 C CA . SER A 1 89 ? 11.107 11.279 -11.183 1.00 96.81 89 SER A CA 1
ATOM 691 C C . SER A 1 89 ? 9.834 11.646 -11.928 1.00 96.81 89 SER A C 1
ATOM 693 O O . SER A 1 89 ? 9.565 11.141 -13.013 1.00 96.81 89 SER A O 1
ATOM 695 N N . LYS A 1 90 ? 9.087 12.605 -11.379 1.00 96.88 90 LYS A N 1
ATOM 696 C CA . LYS A 1 90 ? 7.923 13.197 -12.051 1.00 96.88 90 LYS A CA 1
ATOM 697 C C . LYS A 1 90 ? 8.281 13.979 -13.326 1.00 96.88 90 LYS A C 1
ATOM 699 O O . LYS A 1 90 ? 7.393 14.307 -14.102 1.00 96.88 90 LYS A O 1
ATOM 704 N N . ASP A 1 91 ? 9.558 14.326 -13.502 1.00 97.44 91 ASP A N 1
ATOM 705 C CA . ASP A 1 91 ? 10.036 15.228 -14.558 1.00 97.44 91 ASP A CA 1
ATOM 706 C C . ASP A 1 91 ? 10.784 14.496 -15.689 1.00 97.44 91 ASP A C 1
ATOM 708 O O . ASP A 1 91 ? 11.388 15.142 -16.546 1.00 97.44 91 ASP A O 1
ATOM 712 N N . ASN A 1 92 ? 10.800 13.157 -15.689 1.00 95.56 92 ASN A N 1
ATOM 713 C CA . ASN A 1 92 ? 11.409 12.358 -16.753 1.00 95.56 92 ASN A CA 1
ATOM 714 C C . ASN A 1 92 ? 10.678 11.020 -16.958 1.00 95.56 92 ASN A C 1
ATOM 716 O O . ASN A 1 92 ? 9.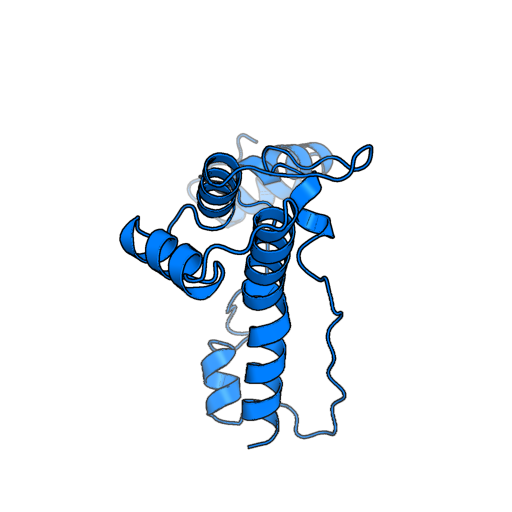789 10.652 -16.194 1.00 95.56 92 ASN A O 1
ATOM 720 N N . ASP A 1 93 ? 11.103 10.262 -17.967 1.00 96.12 93 ASP A N 1
ATOM 721 C CA . ASP A 1 93 ? 10.489 8.976 -18.314 1.00 96.12 93 ASP A CA 1
ATOM 722 C C . ASP A 1 93 ? 10.764 7.856 -17.292 1.00 96.12 93 ASP A C 1
ATOM 724 O O . ASP A 1 93 ? 10.232 6.757 -17.430 1.00 96.12 93 ASP A O 1
ATOM 728 N N . SER A 1 94 ? 11.585 8.101 -16.265 1.00 97.44 94 SER A N 1
ATOM 729 C CA . SER A 1 94 ? 11.910 7.154 -15.188 1.00 97.44 94 SER A CA 1
ATOM 730 C C . SER A 1 94 ? 12.395 5.789 -15.693 1.00 97.44 94 SER A C 1
ATOM 732 O O . SER A 1 94 ? 12.016 4.742 -15.173 1.00 97.44 94 SER A O 1
ATOM 734 N N . VAL A 1 95 ? 13.213 5.779 -16.748 1.00 96.38 95 VAL A N 1
ATOM 735 C CA . VAL A 1 95 ? 13.837 4.552 -17.260 1.00 96.38 95 VAL A CA 1
ATOM 736 C C . VAL A 1 95 ? 14.874 4.068 -16.246 1.00 96.38 95 VAL A C 1
ATOM 738 O O . VAL A 1 95 ? 15.868 4.754 -16.008 1.00 96.38 95 VAL A O 1
ATOM 741 N N . ILE A 1 96 ? 14.647 2.886 -15.667 1.00 96.19 96 ILE A N 1
ATOM 742 C CA . ILE A 1 96 ? 15.497 2.325 -14.611 1.00 96.19 96 ILE A CA 1
ATOM 743 C C . ILE A 1 96 ? 16.279 1.094 -15.070 1.00 96.19 96 ILE A C 1
ATOM 745 O O . ILE A 1 96 ? 15.871 0.328 -15.945 1.00 96.19 96 ILE A O 1
ATOM 749 N N . THR A 1 97 ? 17.411 0.867 -14.417 1.00 95.00 97 THR A N 1
ATOM 750 C CA . THR A 1 97 ? 18.243 -0.325 -14.592 1.00 95.00 97 THR A CA 1
ATOM 751 C C . THR A 1 97 ? 17.768 -1.491 -13.719 1.00 95.00 97 THR A C 1
ATOM 753 O O . THR A 1 97 ? 17.102 -1.304 -12.702 1.00 95.00 97 THR A O 1
ATOM 756 N N . ARG A 1 98 ? 18.226 -2.715 -14.025 1.00 93.38 98 ARG A N 1
ATOM 757 C CA . ARG A 1 98 ? 18.018 -3.898 -13.161 1.00 93.38 98 ARG A CA 1
ATOM 758 C C . ARG A 1 98 ? 18.474 -3.661 -11.716 1.00 93.38 98 ARG A C 1
ATOM 760 O O . ARG A 1 98 ? 17.877 -4.175 -10.776 1.00 93.38 98 ARG A O 1
ATOM 767 N N . ARG A 1 99 ? 19.562 -2.906 -11.536 1.00 94.88 99 ARG A N 1
ATOM 768 C CA . ARG A 1 99 ? 20.084 -2.561 -10.209 1.00 94.88 99 ARG A CA 1
ATOM 769 C C . ARG A 1 99 ? 19.098 -1.668 -9.457 1.00 94.88 99 ARG A C 1
ATOM 771 O O . ARG A 1 99 ? 18.813 -1.945 -8.303 1.00 94.88 99 ARG A O 1
ATOM 778 N N . GLU A 1 100 ? 18.575 -0.630 -10.104 1.00 96.62 100 GLU A N 1
ATOM 779 C CA . GLU A 1 100 ? 17.571 0.262 -9.506 1.00 96.62 100 GLU A CA 1
ATOM 780 C C . GLU A 1 100 ? 16.259 -0.457 -9.201 1.00 96.62 100 GLU A C 1
ATOM 782 O O . GLU A 1 100 ? 15.698 -0.236 -8.134 1.00 96.62 100 GLU A O 1
ATOM 787 N N . PHE A 1 101 ? 15.835 -1.391 -10.055 1.00 95.56 101 PHE A N 1
ATOM 788 C CA . PHE A 1 101 ? 14.709 -2.280 -9.765 1.00 95.56 101 PHE A CA 1
ATOM 789 C C . PHE A 1 101 ? 14.922 -3.077 -8.469 1.00 95.56 101 PHE A C 1
ATOM 791 O O . PHE A 1 101 ? 14.062 -3.084 -7.591 1.00 95.56 101 PHE A O 1
ATOM 798 N N . LEU A 1 102 ? 16.091 -3.709 -8.306 1.00 94.56 102 LEU A N 1
ATOM 799 C CA . LEU A 1 102 ? 16.428 -4.465 -7.095 1.00 94.56 102 LEU A CA 1
ATOM 800 C C . LEU A 1 102 ? 16.506 -3.579 -5.843 1.00 94.56 102 LEU A C 1
ATOM 802 O O . LEU A 1 102 ? 16.096 -4.015 -4.768 1.00 94.56 102 LEU A O 1
ATOM 806 N N . GLU A 1 103 ? 17.007 -2.347 -5.961 1.00 94.81 103 GLU A N 1
ATOM 807 C CA . GLU A 1 103 ? 16.971 -1.375 -4.859 1.00 94.81 103 GLU A CA 1
ATOM 808 C C . GLU A 1 103 ? 15.533 -0.940 -4.532 1.00 94.81 103 GLU A C 1
ATOM 810 O O . GLU A 1 103 ? 15.186 -0.827 -3.358 1.00 94.81 103 GLU A O 1
ATOM 815 N N . GLY A 1 104 ? 14.666 -0.795 -5.538 1.00 94.44 104 GLY A N 1
ATOM 816 C CA . GLY A 1 104 ? 13.228 -0.595 -5.351 1.00 94.44 104 GLY A CA 1
ATOM 817 C C . GLY A 1 104 ? 12.580 -1.748 -4.580 1.00 94.44 104 GLY A C 1
ATOM 818 O O . GLY A 1 104 ? 11.900 -1.519 -3.581 1.00 94.44 104 GLY A O 1
ATOM 819 N N . LEU A 1 105 ? 12.871 -3.001 -4.952 1.00 94.56 105 LEU A N 1
ATOM 820 C CA . LEU A 1 105 ? 12.394 -4.168 -4.201 1.00 94.56 105 LEU A CA 1
ATOM 821 C C . LEU A 1 105 ? 12.895 -4.168 -2.755 1.00 94.56 105 LEU A C 1
ATOM 823 O O . LEU A 1 105 ? 12.146 -4.511 -1.844 1.00 94.56 105 LEU A O 1
ATOM 827 N N . LYS A 1 106 ? 14.150 -3.775 -2.513 1.00 92.62 106 LYS A N 1
ATOM 828 C CA . LYS A 1 106 ? 14.656 -3.627 -1.144 1.00 92.62 106 LYS A CA 1
ATOM 829 C C . LYS A 1 106 ? 13.885 -2.560 -0.380 1.00 92.62 106 LYS A C 1
ATOM 831 O O . LYS A 1 106 ? 13.590 -2.807 0.779 1.00 92.62 106 LYS A O 1
ATOM 836 N N . LEU A 1 107 ? 13.542 -1.433 -1.005 1.00 91.75 107 LEU A N 1
ATOM 837 C CA . LEU A 1 107 ? 12.810 -0.332 -0.374 1.00 91.75 107 LEU A CA 1
ATOM 838 C C . LEU A 1 107 ? 11.383 -0.725 0.033 1.00 91.75 107 LEU A C 1
ATOM 840 O O . LEU A 1 107 ? 10.977 -0.416 1.152 1.00 91.75 107 LEU A O 1
ATOM 844 N N . PHE A 1 108 ? 10.631 -1.400 -0.839 1.00 91.75 108 PHE A N 1
ATOM 845 C CA . PHE A 1 108 ? 9.243 -1.793 -0.554 1.00 91.75 108 PHE A CA 1
ATOM 846 C C . PHE A 1 108 ? 9.133 -3.084 0.269 1.00 91.75 108 PHE A C 1
ATOM 848 O O . PHE A 1 108 ? 8.192 -3.235 1.044 1.00 91.75 108 PHE A O 1
ATOM 855 N N . PHE A 1 109 ? 10.110 -3.988 0.160 1.00 91.38 109 PHE A N 1
ATOM 856 C CA . PHE A 1 109 ? 10.091 -5.315 0.785 1.00 91.38 109 PHE A CA 1
ATOM 857 C C . PHE A 1 109 ? 11.305 -5.529 1.701 1.00 91.38 109 PHE A C 1
ATOM 859 O O . PHE A 1 109 ? 12.063 -6.495 1.573 1.00 91.38 109 PHE A O 1
ATOM 866 N N . GLN A 1 110 ? 11.506 -4.610 2.646 1.00 85.88 110 GLN A N 1
ATOM 867 C CA . GLN A 1 110 ? 12.675 -4.594 3.537 1.00 85.88 110 GLN A CA 1
ATOM 868 C C . GLN A 1 110 ? 12.765 -5.843 4.431 1.00 85.88 110 GLN A C 1
ATOM 870 O O . GLN A 1 110 ? 13.859 -6.358 4.655 1.00 85.88 110 GLN A O 1
ATOM 875 N N . GLY A 1 111 ? 11.620 -6.368 4.887 1.00 85.81 111 GLY A N 1
ATOM 876 C CA . GLY A 1 111 ? 11.531 -7.585 5.706 1.00 85.81 111 GLY A CA 1
ATOM 877 C C . GLY A 1 111 ? 11.565 -8.903 4.922 1.00 85.81 111 GLY A C 1
ATOM 878 O O . GLY A 1 111 ? 11.505 -9.972 5.527 1.00 85.81 111 GLY A O 1
ATOM 879 N N . VAL A 1 112 ? 11.644 -8.853 3.589 1.00 91.75 112 VAL A N 1
ATOM 880 C CA . VAL A 1 112 ? 11.644 -10.046 2.733 1.00 91.75 112 VAL A CA 1
ATOM 881 C C . VAL A 1 112 ? 13.077 -10.517 2.486 1.00 91.75 112 VAL A C 1
ATOM 883 O O . VAL A 1 112 ? 13.994 -9.720 2.270 1.00 91.75 112 VAL A O 1
ATOM 886 N N . SER A 1 113 ? 13.272 -11.838 2.518 1.00 94.56 113 SER A N 1
ATOM 887 C CA . SER A 1 113 ? 14.572 -12.467 2.276 1.00 94.56 113 SER A CA 1
ATOM 888 C C . SER A 1 113 ? 15.095 -12.188 0.864 1.00 94.56 113 SER A C 1
ATOM 890 O O . SER A 1 113 ? 14.350 -11.821 -0.046 1.00 94.56 113 SER A O 1
ATOM 892 N N . GLU A 1 114 ? 16.396 -12.393 0.657 1.00 93.69 114 GLU A N 1
ATOM 893 C CA . GLU A 1 114 ? 17.002 -12.280 -0.672 1.00 93.69 114 GLU A CA 1
ATOM 894 C C . GLU A 1 114 ? 16.330 -13.214 -1.683 1.00 93.69 114 GLU A C 1
ATOM 896 O O . GLU A 1 114 ? 15.878 -12.737 -2.719 1.00 93.69 114 GLU A O 1
ATOM 901 N N . LEU A 1 115 ? 16.126 -14.485 -1.318 1.00 95.25 115 LEU A N 1
ATOM 902 C CA . LEU A 1 115 ? 15.386 -15.451 -2.134 1.00 95.25 115 LEU A CA 1
ATOM 903 C C . LEU A 1 115 ? 13.967 -14.962 -2.470 1.00 95.25 115 LEU A C 1
ATOM 905 O O . LEU A 1 115 ? 13.507 -15.115 -3.599 1.00 95.25 115 LEU A O 1
ATOM 909 N N . GLY A 1 116 ? 13.272 -14.348 -1.507 1.00 95.56 116 GLY A N 1
ATOM 910 C CA . GLY A 1 116 ? 11.950 -13.769 -1.738 1.00 95.56 116 GLY A CA 1
ATOM 911 C C . GLY A 1 116 ? 11.987 -12.652 -2.784 1.00 95.56 116 GLY A C 1
ATOM 912 O O . GLY A 1 116 ? 11.197 -12.662 -3.723 1.00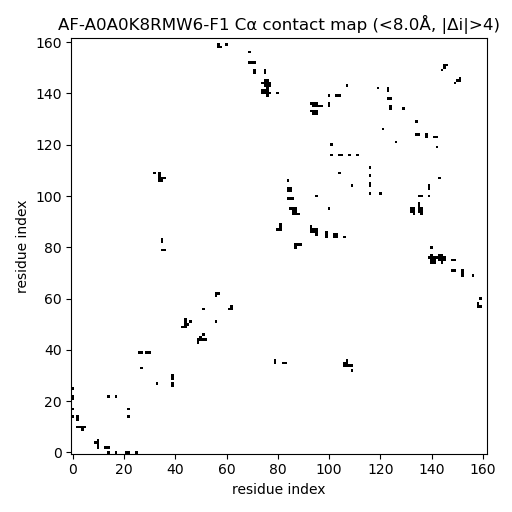 95.56 116 GLY A O 1
ATOM 913 N N . ARG A 1 117 ? 12.953 -11.732 -2.698 1.00 94.75 117 ARG A N 1
ATOM 914 C CA . ARG A 1 117 ? 13.115 -10.658 -3.695 1.00 94.75 117 ARG A CA 1
ATOM 915 C C . ARG A 1 117 ? 13.559 -11.178 -5.063 1.00 94.75 117 ARG A C 1
ATOM 917 O O . ARG A 1 117 ? 13.096 -10.663 -6.076 1.00 94.75 117 ARG A O 1
ATOM 924 N N . GLU A 1 118 ? 14.400 -12.207 -5.111 1.00 93.00 118 GLU A N 1
ATOM 925 C CA . GLU A 1 118 ? 14.753 -12.882 -6.366 1.00 93.00 118 GLU A CA 1
ATOM 926 C C . GLU A 1 118 ? 13.541 -13.552 -7.012 1.00 93.00 118 GLU A C 1
ATOM 928 O O . GLU A 1 118 ? 13.391 -13.479 -8.229 1.00 93.00 118 GLU A O 1
ATOM 933 N N . SER A 1 119 ? 12.647 -14.140 -6.212 1.00 95.12 119 SER A N 1
ATOM 934 C CA . SER A 1 119 ? 11.405 -14.724 -6.724 1.00 95.12 119 SER A CA 1
ATOM 935 C C . SER A 1 119 ? 10.477 -13.669 -7.339 1.00 95.12 119 SER A C 1
ATOM 937 O O . SER A 1 119 ? 9.901 -13.918 -8.395 1.00 95.12 119 SER A O 1
ATOM 939 N N . ILE A 1 120 ? 10.405 -12.467 -6.748 1.00 95.88 120 ILE A N 1
ATOM 940 C CA . ILE A 1 120 ? 9.658 -11.330 -7.311 1.00 95.88 120 ILE A CA 1
ATOM 941 C C . ILE A 1 120 ? 10.290 -10.897 -8.636 1.00 95.88 120 ILE A C 1
ATOM 943 O O . ILE A 1 120 ? 9.595 -10.807 -9.643 1.00 95.88 120 ILE A O 1
ATOM 947 N N . LEU A 1 121 ? 11.611 -10.687 -8.668 1.00 93.75 121 LEU A N 1
ATOM 948 C CA . LEU A 1 121 ? 12.311 -10.351 -9.909 1.00 93.75 121 LEU A CA 1
ATOM 949 C C . LEU A 1 121 ? 12.023 -11.389 -11.002 1.00 93.75 121 LEU A C 1
ATOM 951 O O . LEU A 1 121 ? 11.684 -11.016 -12.119 1.00 93.75 121 LEU A O 1
ATOM 955 N N . PHE A 1 122 ? 12.149 -12.676 -10.682 1.00 92.56 122 PHE A N 1
ATOM 956 C CA . PHE A 1 122 ? 11.906 -13.762 -11.627 1.00 92.56 122 PHE A CA 1
ATOM 957 C C . PHE A 1 122 ? 10.471 -13.767 -12.163 1.00 92.56 122 PHE A C 1
ATOM 959 O O . PHE A 1 122 ? 10.264 -14.038 -13.339 1.00 92.56 122 PHE A O 1
ATOM 966 N N . HIS A 1 123 ? 9.483 -13.477 -11.315 1.00 94.19 123 HIS A N 1
ATOM 967 C CA . HIS A 1 123 ? 8.079 -13.494 -11.716 1.00 94.19 123 HIS A CA 1
ATOM 968 C C . HIS A 1 123 ? 7.704 -12.320 -12.632 1.00 94.19 123 HIS A C 1
ATOM 970 O O . HIS A 1 123 ? 6.943 -12.511 -13.574 1.00 94.19 123 HIS A O 1
ATOM 976 N N . TYR A 1 124 ? 8.244 -11.127 -12.367 1.00 93.75 124 TYR A N 1
ATOM 977 C CA . TYR A 1 124 ? 7.863 -9.892 -13.068 1.00 93.75 124 TYR A CA 1
ATOM 978 C C . TYR A 1 124 ? 8.799 -9.496 -14.210 1.00 93.75 124 TYR A C 1
ATOM 980 O O . TYR A 1 124 ? 8.478 -8.602 -14.989 1.00 93.75 124 TYR A O 1
ATOM 988 N N . THR A 1 125 ? 9.972 -10.119 -14.325 1.00 87.69 125 THR A N 1
ATOM 989 C CA . THR A 1 125 ? 10.889 -9.848 -15.435 1.00 87.69 125 THR A CA 1
ATOM 990 C C . THR A 1 125 ? 10.972 -11.070 -16.325 1.00 87.69 125 THR A C 1
ATOM 992 O O . THR A 1 125 ? 11.437 -12.131 -15.914 1.00 87.69 125 THR A O 1
ATOM 995 N N . ASP A 1 126 ? 10.468 -10.917 -17.545 1.00 70.88 126 ASP A N 1
ATOM 996 C CA . ASP A 1 126 ? 10.404 -12.007 -18.505 1.00 70.88 126 ASP A CA 1
ATOM 997 C C . ASP A 1 126 ? 11.820 -12.514 -18.833 1.00 70.88 126 ASP A C 1
ATOM 999 O O . ASP A 1 126 ? 12.745 -11.729 -19.074 1.00 70.88 126 ASP A O 1
ATOM 1003 N N . LEU A 1 127 ? 12.002 -13.837 -18.836 1.00 59.72 127 LEU A N 1
ATOM 1004 C CA . LEU A 1 127 ? 13.301 -14.476 -19.097 1.00 59.72 127 LEU A CA 1
ATOM 1005 C C . LEU A 1 127 ? 13.738 -14.315 -20.561 1.00 59.72 127 LEU A C 1
ATOM 1007 O O . LEU A 1 127 ? 14.907 -14.526 -20.890 1.00 59.72 127 LEU A O 1
ATOM 1011 N N . LEU A 1 128 ? 12.805 -13.950 -21.442 1.00 63.75 128 LEU A N 1
ATOM 1012 C CA . LEU A 1 128 ? 13.016 -13.736 -22.870 1.00 63.75 128 LEU A CA 1
ATOM 1013 C C . LEU A 1 128 ? 13.469 -12.300 -23.158 1.00 63.75 128 LEU A C 1
ATOM 1015 O O . LEU A 1 128 ? 12.816 -11.588 -23.906 1.00 63.75 128 LEU A O 1
ATOM 1019 N N . ASP A 1 129 ? 14.568 -11.889 -22.524 1.00 67.94 129 ASP A N 1
ATOM 1020 C CA . ASP A 1 129 ? 15.374 -10.688 -22.796 1.00 67.94 129 ASP A CA 1
ATOM 1021 C C . ASP A 1 129 ? 14.621 -9.524 -23.480 1.00 67.94 129 ASP A C 1
ATOM 1023 O O . ASP A 1 129 ? 14.977 -9.084 -24.574 1.00 67.94 129 ASP A O 1
ATOM 1027 N N . ASP A 1 130 ? 13.543 -9.045 -22.839 1.00 76.75 130 ASP A N 1
ATOM 1028 C CA . ASP A 1 130 ? 12.709 -7.965 -23.379 1.00 76.75 130 ASP A CA 1
ATOM 1029 C C . ASP A 1 130 ? 13.608 -6.746 -23.676 1.00 76.75 130 ASP A C 1
ATOM 1031 O O . ASP A 1 130 ? 14.261 -6.236 -22.761 1.00 76.75 130 ASP A O 1
ATOM 1035 N N . PRO A 1 131 ? 13.720 -6.277 -24.930 1.00 80.56 131 PRO A N 1
ATOM 1036 C CA . PRO A 1 131 ? 14.650 -5.207 -25.275 1.00 80.56 131 PRO A CA 1
ATOM 1037 C C . PRO A 1 131 ? 14.154 -3.818 -24.849 1.00 80.56 131 PRO A C 1
ATOM 1039 O O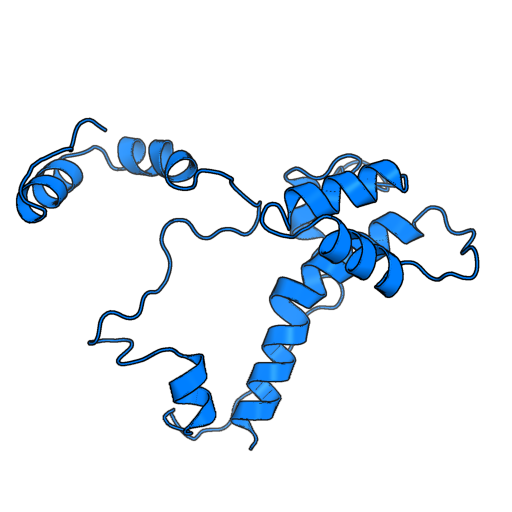 . PRO A 1 131 ? 14.895 -2.843 -24.993 1.00 80.56 131 PRO A O 1
ATOM 1042 N N . ARG A 1 132 ? 12.915 -3.700 -24.353 1.00 87.75 132 ARG A N 1
ATOM 1043 C CA . ARG A 1 132 ? 12.315 -2.429 -23.937 1.00 87.75 132 ARG A CA 1
ATOM 1044 C C . ARG A 1 132 ? 13.068 -1.816 -22.760 1.00 87.75 132 ARG A C 1
ATOM 1046 O O . ARG A 1 132 ? 13.388 -2.487 -21.777 1.00 87.75 132 ARG A O 1
ATOM 1053 N N . ALA A 1 133 ? 13.338 -0.518 -22.852 1.00 88.00 133 ALA A N 1
ATOM 1054 C CA . ALA A 1 133 ? 14.070 0.209 -21.818 1.00 88.00 133 ALA A CA 1
ATOM 1055 C C . ALA A 1 133 ? 13.217 0.385 -20.549 1.00 88.00 133 ALA A C 1
ATOM 1057 O O . ALA A 1 133 ? 13.724 0.372 -19.430 1.00 88.00 133 ALA A O 1
ATOM 1058 N N . GLU A 1 134 ? 11.906 0.499 -20.727 1.00 92.19 134 GLU A N 1
ATOM 1059 C CA . GLU A 1 134 ? 10.897 0.731 -19.703 1.00 92.19 134 GLU A CA 1
ATOM 1060 C C . GLU A 1 134 ? 10.507 -0.518 -18.904 1.00 92.19 134 GLU A C 1
ATOM 1062 O O . GLU A 1 134 ? 9.843 -0.387 -17.878 1.00 92.19 134 GLU A O 1
ATOM 1067 N N . LYS A 1 135 ? 10.955 -1.716 -19.308 1.00 92.75 135 LYS A N 1
ATOM 1068 C CA . LYS A 1 135 ? 10.501 -2.992 -18.730 1.00 92.75 135 LYS A CA 1
ATOM 1069 C C . LYS A 1 135 ? 10.628 -3.066 -17.211 1.00 92.75 135 LYS A C 1
ATOM 1071 O O . LYS A 1 135 ? 9.730 -3.548 -16.540 1.00 92.75 135 LYS A O 1
ATOM 1076 N N . TYR A 1 136 ? 11.730 -2.564 -16.653 1.00 95.06 136 TYR A N 1
ATOM 1077 C CA . TYR A 1 136 ? 11.947 -2.592 -15.208 1.00 95.06 136 TYR A CA 1
ATOM 1078 C C . TYR A 1 136 ? 11.100 -1.543 -14.485 1.00 95.06 136 TYR A C 1
ATOM 1080 O O . TYR A 1 136 ? 10.685 -1.771 -13.355 1.00 95.06 136 TYR A O 1
ATOM 1088 N N . ARG A 1 137 ? 10.839 -0.399 -15.127 1.00 95.69 137 ARG A N 1
ATOM 1089 C CA . ARG A 1 137 ? 9.979 0.649 -14.570 1.00 95.69 137 ARG A CA 1
ATOM 1090 C C . ARG A 1 137 ? 8.543 0.141 -14.465 1.00 95.69 137 ARG A C 1
ATOM 1092 O O . ARG A 1 137 ? 7.949 0.267 -13.404 1.00 95.69 137 ARG A O 1
ATOM 1099 N N . GLU A 1 138 ? 8.037 -0.445 -15.550 1.00 95.94 138 GLU A N 1
ATOM 1100 C CA . GLU A 1 138 ? 6.697 -1.048 -15.618 1.00 95.94 138 GLU A CA 1
ATOM 1101 C C . GLU A 1 138 ? 6.583 -2.232 -14.657 1.00 95.94 138 GLU A C 1
ATOM 1103 O O . GLU A 1 138 ? 5.693 -2.251 -13.820 1.00 95.94 138 GLU A O 1
ATOM 1108 N N . ALA A 1 139 ? 7.564 -3.140 -14.652 1.00 96.19 139 ALA A N 1
ATOM 1109 C CA . ALA A 1 139 ? 7.565 -4.261 -13.718 1.00 96.19 139 ALA A CA 1
ATOM 1110 C C . ALA A 1 139 ? 7.534 -3.813 -12.247 1.00 96.19 139 ALA A C 1
ATOM 1112 O O . ALA A 1 139 ? 6.932 -4.486 -11.420 1.00 96.19 139 ALA A O 1
ATOM 1113 N N . LEU A 1 140 ? 8.200 -2.709 -11.881 1.00 96.50 140 LEU A N 1
ATOM 1114 C CA . LEU A 1 140 ? 8.195 -2.251 -10.488 1.00 96.50 140 LEU A CA 1
ATOM 1115 C C . LEU A 1 140 ? 6.863 -1.599 -10.100 1.00 96.50 140 LEU A C 1
ATOM 1117 O O . LEU A 1 140 ? 6.449 -1.729 -8.950 1.00 96.50 140 LEU A O 1
ATOM 1121 N N . ASP A 1 141 ? 6.208 -0.919 -11.041 1.00 97.44 141 ASP A N 1
ATOM 1122 C CA . ASP A 1 141 ? 4.831 -0.451 -10.876 1.00 97.44 141 ASP A CA 1
ATOM 1123 C C . ASP A 1 141 ? 3.885 -1.625 -10.630 1.00 97.44 141 ASP A C 1
ATOM 1125 O O . ASP A 1 141 ? 3.244 -1.664 -9.579 1.00 97.44 141 ASP A O 1
ATOM 1129 N N . ASP A 1 142 ? 3.914 -2.628 -11.509 1.00 97.81 142 ASP A N 1
ATOM 1130 C CA . ASP A 1 142 ? 3.088 -3.829 -11.384 1.00 97.81 142 ASP A CA 1
ATOM 1131 C C . ASP A 1 142 ? 3.336 -4.533 -10.040 1.00 97.81 142 ASP A C 1
ATOM 1133 O O . ASP A 1 142 ? 2.391 -4.804 -9.309 1.00 97.81 142 ASP A O 1
ATOM 1137 N N . VAL A 1 143 ? 4.596 -4.733 -9.627 1.00 97.38 143 VAL A N 1
ATOM 1138 C CA . VAL A 1 143 ? 4.929 -5.338 -8.319 1.00 97.38 143 VAL A CA 1
ATOM 1139 C C . VAL A 1 143 ? 4.276 -4.590 -7.153 1.00 97.38 143 VAL A C 1
ATOM 1141 O O . VAL A 1 143 ? 3.746 -5.213 -6.227 1.00 97.38 143 VAL A O 1
ATOM 1144 N N . VAL A 1 144 ? 4.366 -3.257 -7.145 1.00 96.38 144 VAL A N 1
ATOM 1145 C CA . VAL A 1 144 ? 3.846 -2.438 -6.043 1.00 96.38 144 VAL A CA 1
ATOM 1146 C C . VAL A 1 144 ? 2.319 -2.386 -6.089 1.00 96.38 144 VAL A C 1
ATOM 1148 O O . VAL A 1 144 ? 1.685 -2.524 -5.039 1.00 96.38 144 VAL A O 1
ATOM 1151 N N . GLY A 1 145 ? 1.727 -2.227 -7.272 1.00 97.75 145 GLY A N 1
ATOM 1152 C CA . GLY A 1 145 ? 0.280 -2.190 -7.473 1.00 97.75 145 GLY A CA 1
ATOM 1153 C C . GLY A 1 145 ? -0.393 -3.526 -7.158 1.00 97.75 145 GLY A C 1
ATOM 1154 O O . GLY A 1 145 ? -1.369 -3.571 -6.401 1.00 97.75 145 GLY A O 1
ATOM 1155 N N . ASP A 1 146 ? 0.171 -4.624 -7.657 1.00 98.38 146 ASP A N 1
ATOM 1156 C CA . ASP A 1 146 ? -0.370 -5.968 -7.481 1.00 98.38 146 ASP A CA 1
ATOM 1157 C C . ASP A 1 146 ? -0.366 -6.401 -6.026 1.00 98.38 146 ASP A C 1
ATOM 1159 O O . ASP A 1 146 ? -1.387 -6.874 -5.519 1.00 98.38 146 ASP A O 1
ATOM 1163 N N . TYR A 1 147 ? 0.761 -6.209 -5.337 1.00 97.00 147 TYR A N 1
ATOM 1164 C CA . TYR A 1 147 ? 0.900 -6.624 -3.946 1.00 97.00 147 TYR A CA 1
ATOM 1165 C C . TYR A 1 147 ? 0.002 -5.819 -2.997 1.00 97.00 147 TYR A C 1
ATOM 1167 O O . TYR A 1 147 ? -0.597 -6.399 -2.092 1.00 97.00 147 TYR A O 1
ATOM 1175 N N . ASN A 1 148 ? -0.102 -4.499 -3.186 1.00 95.88 148 ASN A N 1
ATOM 1176 C CA . ASN A 1 148 ? -0.790 -3.628 -2.227 1.00 95.88 148 ASN A CA 1
ATOM 1177 C C . ASN A 1 148 ? -2.281 -3.422 -2.534 1.00 95.88 148 ASN A C 1
ATOM 1179 O O . ASN A 1 148 ? -3.042 -3.148 -1.607 1.00 95.88 148 ASN A O 1
ATOM 1183 N N . PHE A 1 149 ? -2.711 -3.557 -3.795 1.00 97.50 149 PHE A N 1
ATOM 1184 C CA . PHE A 1 149 ? -4.071 -3.194 -4.209 1.00 97.50 149 PHE A CA 1
ATOM 1185 C C . PHE A 1 149 ? -4.769 -4.290 -5.017 1.00 97.50 149 PHE A C 1
ATOM 1187 O O . PHE A 1 149 ? -5.808 -4.794 -4.583 1.00 97.50 149 PHE A O 1
ATOM 1194 N N . ILE A 1 150 ? -4.212 -4.691 -6.164 1.00 98.56 150 ILE A N 1
ATOM 1195 C CA . ILE A 1 150 ? -4.934 -5.517 -7.148 1.00 98.56 150 ILE A CA 1
ATOM 1196 C C . ILE A 1 150 ? -5.201 -6.924 -6.615 1.00 98.56 150 ILE A C 1
ATOM 1198 O O . ILE A 1 150 ? -6.358 -7.355 -6.553 1.00 98.56 150 ILE A O 1
ATOM 1202 N N . CYS A 1 151 ? -4.164 -7.640 -6.177 1.00 98.44 151 CYS A N 1
ATOM 1203 C CA . CYS A 1 151 ? -4.330 -8.999 -5.670 1.00 98.44 151 CYS A CA 1
ATOM 1204 C C . CYS A 1 151 ? -5.182 -9.046 -4.384 1.00 98.44 151 CYS A C 1
ATOM 1206 O O . CYS A 1 151 ? -6.104 -9.867 -4.337 1.00 98.44 151 CYS A O 1
ATOM 1208 N N . PRO A 1 152 ? -4.975 -8.167 -3.377 1.00 98.25 152 PRO A N 1
ATOM 1209 C CA . PRO A 1 152 ? -5.848 -8.102 -2.204 1.00 98.25 152 PRO A CA 1
ATOM 1210 C C . PRO A 1 152 ? -7.320 -7.820 -2.538 1.00 98.25 152 PRO A C 1
ATOM 1212 O O . PRO A 1 152 ? -8.202 -8.476 -1.982 1.00 98.25 152 PRO A O 1
ATOM 1215 N N . ALA A 1 153 ? -7.609 -6.900 -3.466 1.00 98.50 153 ALA A N 1
ATOM 1216 C CA . ALA A 1 153 ? -8.982 -6.579 -3.864 1.00 98.50 153 ALA A CA 1
ATOM 1217 C C . ALA A 1 153 ? -9.680 -7.766 -4.548 1.00 98.50 153 ALA A C 1
ATOM 1219 O O . ALA A 1 153 ? -10.848 -8.061 -4.264 1.00 98.50 153 ALA A O 1
ATOM 1220 N N . LEU A 1 154 ? -8.965 -8.479 -5.424 1.00 98.31 154 LEU A N 1
ATOM 1221 C CA . LEU A 1 154 ? -9.474 -9.686 -6.076 1.00 98.31 154 LEU A CA 1
ATOM 1222 C C . LEU A 1 154 ? -9.703 -10.817 -5.069 1.00 98.31 154 LEU A C 1
ATOM 1224 O O . LEU A 1 154 ? -10.741 -11.475 -5.120 1.00 98.31 154 LEU A O 1
ATOM 1228 N N . GLU A 1 155 ? -8.768 -11.034 -4.147 1.00 97.94 155 GLU A N 1
ATOM 1229 C CA . GLU A 1 155 ? -8.878 -12.073 -3.122 1.00 97.94 155 GLU A CA 1
ATOM 1230 C C . GLU A 1 155 ? -10.028 -11.799 -2.146 1.00 97.94 155 GLU A C 1
ATOM 1232 O O . GLU A 1 155 ? -10.805 -12.703 -1.833 1.00 97.94 155 GLU A O 1
ATOM 1237 N N . PHE A 1 156 ? -10.195 -10.542 -1.727 1.00 98.31 156 PHE A N 1
ATOM 1238 C CA . PHE A 1 156 ? -11.352 -10.106 -0.947 1.00 98.31 156 PHE A CA 1
ATOM 1239 C C . PHE A 1 156 ? -12.660 -10.386 -1.691 1.00 98.31 156 PHE A C 1
ATOM 1241 O O . PHE A 1 156 ? -13.586 -10.959 -1.120 1.00 98.31 156 PHE A O 1
ATOM 1248 N N . THR A 1 157 ? -12.727 -10.029 -2.977 1.00 97.94 157 THR A N 1
ATOM 1249 C CA . THR A 1 157 ? -13.935 -10.216 -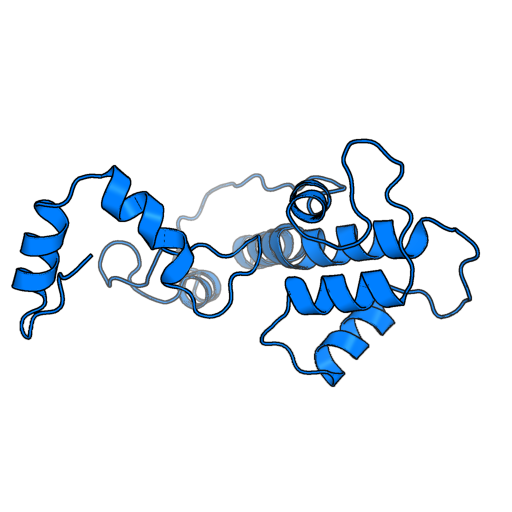3.793 1.00 97.94 157 THR A CA 1
ATOM 1250 C C . THR A 1 157 ? -14.294 -11.693 -3.942 1.00 97.94 157 THR A C 1
ATOM 1252 O O . THR A 1 157 ? -15.468 -12.035 -3.826 1.00 97.94 157 THR A O 1
ATOM 1255 N N . LYS A 1 158 ? -13.304 -12.574 -4.146 1.00 97.06 158 LYS A N 1
ATOM 1256 C CA . LYS A 1 158 ? -13.517 -14.030 -4.204 1.00 97.06 158 LYS A CA 1
ATOM 1257 C C . LYS A 1 158 ? -14.116 -14.549 -2.898 1.00 97.06 158 LYS A C 1
ATOM 1259 O O . LYS A 1 158 ? -15.211 -15.092 -2.913 1.00 97.06 158 LYS A O 1
ATOM 1264 N N . LYS A 1 159 ? -13.457 -14.281 -1.767 1.00 96.25 159 LYS A N 1
ATOM 1265 C CA . LYS A 1 159 ? -13.910 -14.740 -0.443 1.00 96.25 159 LYS A CA 1
ATOM 1266 C C . LYS A 1 159 ? -15.251 -14.146 -0.009 1.00 96.25 159 LYS A C 1
ATOM 1268 O O . LYS A 1 159 ? -15.953 -14.751 0.788 1.00 96.25 159 LYS A O 1
ATOM 1273 N N . PHE A 1 160 ? -15.589 -12.943 -0.472 1.00 96.50 160 PHE A N 1
ATOM 1274 C CA . PHE A 1 160 ? -16.882 -12.324 -0.180 1.00 96.50 160 PHE A CA 1
ATOM 1275 C C . PHE A 1 160 ? -18.020 -12.939 -1.008 1.00 96.50 160 PHE A C 1
ATOM 1277 O O . PHE A 1 160 ? -19.167 -12.944 -0.556 1.00 96.50 160 PHE A O 1
ATOM 1284 N N . ALA A 1 161 ? -17.716 -13.386 -2.232 1.00 93.81 161 ALA A N 1
ATOM 1285 C CA . ALA A 1 161 ? -18.680 -13.982 -3.152 1.00 93.81 161 ALA A CA 1
ATOM 1286 C C . ALA A 1 161 ? -18.986 -15.459 -2.847 1.00 93.81 161 ALA A C 1
ATOM 1288 O O . ALA A 1 161 ? -20.061 -15.921 -3.237 1.00 93.81 161 ALA A O 1
ATOM 1289 N N . ASP A 1 162 ? -18.064 -16.156 -2.175 1.00 83.06 162 ASP A N 1
ATOM 1290 C CA . ASP A 1 162 ? -18.238 -17.518 -1.646 1.00 83.06 162 ASP A CA 1
ATOM 1291 C C . ASP A 1 162 ? -19.226 -17.567 -0.455 1.00 83.06 162 ASP A C 1
ATOM 1293 O O . ASP A 1 162 ? -20.053 -18.511 -0.420 1.00 83.06 162 ASP A O 1
#

Mean predicted aligned error: 4.6 Å